Protein AF-A0A0D2MPL7-F1 (afdb_monomer)

Sequence (157 aa):
MLLTACRYDYPVFARNGGEPVVYAGQYHTDVVTSKAVAQIRSAKAAGKPFYIQVAPIGCHDACYVDEDFNGYVTPPVPAPRHAKLYAEVNLPHDPSFNEEDVSDKPAWVQALPRLDRANVTYLNEYHRDRLRSLRSVDELIDTLAYQTDLQVPFLIS

Solvent-accessible surface area (backbone atoms only — not comparable to full-atom values): 9452 Å² total; per-residue (Å²): 84,78,78,47,87,35,35,51,47,52,28,30,45,23,64,93,82,44,76,73,43,77,40,74,77,38,50,32,46,60,56,48,40,55,51,52,53,52,52,52,52,56,40,60,75,67,74,53,94,82,87,86,87,86,82,59,53,63,51,48,52,26,48,50,69,54,97,86,71,51,66,54,74,45,65,25,66,38,50,81,95,30,66,77,52,60,76,88,54,63,67,83,81,52,86,79,55,77,50,90,79,46,84,91,49,60,72,75,60,60,69,50,80,78,74,50,73,68,53,53,54,50,51,21,53,46,48,31,25,29,55,22,14,35,52,52,51,50,55,36,51,54,52,52,25,67,75,67,77,50,86,77,95,77,74,96,124

Structure (mmCIF, N/CA/C/O backbone):
data_AF-A0A0D2MPL7-F1
#
_entry.id   AF-A0A0D2MPL7-F1
#
loop_
_atom_site.group_PDB
_atom_site.id
_atom_site.type_symbol
_atom_site.label_atom_id
_atom_site.label_alt_id
_atom_site.label_comp_id
_atom_site.label_asym_id
_atom_site.label_entity_id
_atom_site.label_seq_id
_atom_site.pdbx_PDB_ins_code
_atom_site.Cartn_x
_atom_site.Cartn_y
_atom_site.Cartn_z
_atom_site.occupancy
_atom_site.B_iso_or_equiv
_atom_site.auth_seq_id
_atom_site.auth_comp_id
_atom_site.auth_asym_id
_atom_site.auth_atom_id
_atom_site.pdbx_PDB_model_num
ATOM 1 N N . MET A 1 1 ? -0.793 10.032 17.271 1.00 40.56 1 MET A N 1
ATOM 2 C CA . MET A 1 1 ? -0.189 10.612 16.053 1.00 40.56 1 MET A CA 1
ATOM 3 C C . MET A 1 1 ? 0.814 9.596 15.519 1.00 40.56 1 MET A C 1
ATOM 5 O O . MET A 1 1 ? 1.503 8.999 16.342 1.00 40.56 1 MET A O 1
ATOM 9 N N . LEU A 1 2 ? 0.800 9.296 14.214 1.00 45.09 2 LEU A N 1
ATOM 10 C CA . LEU A 1 2 ? 1.787 8.410 13.573 1.00 45.09 2 LEU A CA 1
ATOM 11 C C . LEU A 1 2 ? 3.149 9.112 13.551 1.00 45.09 2 LEU A C 1
ATOM 13 O O . LEU A 1 2 ? 3.193 10.307 13.270 1.00 45.09 2 LEU A O 1
ATOM 17 N N . LEU A 1 3 ? 4.228 8.389 13.855 1.00 52.50 3 LEU A N 1
ATOM 18 C CA . LEU A 1 3 ? 5.594 8.939 13.841 1.00 52.50 3 LEU A CA 1
ATOM 19 C C . LEU A 1 3 ? 6.508 8.276 12.800 1.00 52.50 3 LEU A C 1
ATOM 21 O O . LEU A 1 3 ? 7.633 8.718 12.609 1.00 52.50 3 LEU A O 1
ATOM 25 N N . THR A 1 4 ? 6.024 7.277 12.057 1.00 54.88 4 THR A N 1
ATOM 26 C CA . THR A 1 4 ? 6.746 6.722 10.900 1.00 54.88 4 THR A CA 1
ATOM 27 C C . THR A 1 4 ? 5.771 6.573 9.743 1.00 54.88 4 THR A C 1
ATOM 29 O O . THR A 1 4 ? 4.865 5.747 9.795 1.00 54.88 4 THR A O 1
ATOM 32 N N . ALA A 1 5 ? 5.908 7.440 8.738 1.00 61.47 5 ALA A N 1
ATOM 33 C CA . ALA A 1 5 ? 4.847 7.705 7.768 1.00 61.47 5 ALA A CA 1
ATOM 34 C C . ALA A 1 5 ? 4.824 6.767 6.545 1.00 61.47 5 ALA A C 1
ATOM 36 O O . ALA A 1 5 ? 3.838 6.782 5.819 1.00 61.47 5 ALA A O 1
ATOM 37 N N . CYS A 1 6 ? 5.852 5.945 6.299 1.00 77.69 6 CYS A N 1
ATOM 38 C CA . CYS A 1 6 ? 5.883 5.091 5.100 1.00 77.69 6 CYS A CA 1
ATOM 39 C C . CYS A 1 6 ? 6.783 3.843 5.204 1.00 77.69 6 CYS A C 1
ATOM 41 O O . CYS A 1 6 ? 7.323 3.396 4.200 1.00 77.69 6 CYS A O 1
ATOM 43 N N . ARG A 1 7 ? 6.941 3.231 6.390 1.00 89.19 7 ARG A N 1
ATOM 44 C CA . ARG A 1 7 ? 7.672 1.953 6.545 1.00 89.19 7 ARG A CA 1
ATOM 45 C C . ARG A 1 7 ? 6.725 0.803 6.909 1.00 89.19 7 ARG A C 1
ATOM 47 O O . ARG A 1 7 ? 6.004 0.887 7.902 1.00 89.19 7 ARG A O 1
ATOM 54 N N . TYR A 1 8 ? 6.733 -0.271 6.114 1.00 93.38 8 TYR A N 1
ATOM 55 C CA . TYR A 1 8 ? 5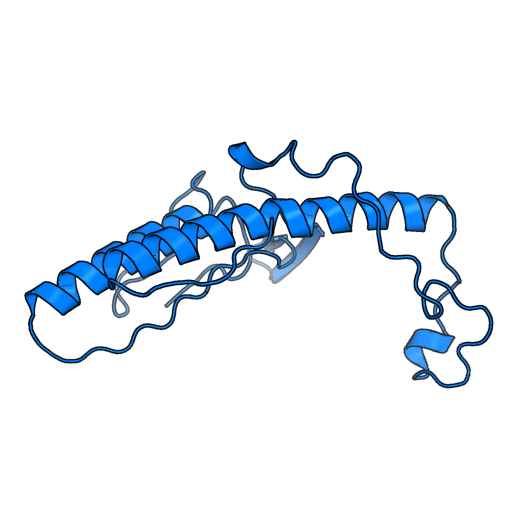.778 -1.387 6.230 1.00 93.38 8 TYR A CA 1
ATOM 56 C C . TYR A 1 8 ? 6.057 -2.349 7.391 1.00 93.38 8 TYR A C 1
ATOM 58 O O . TYR A 1 8 ? 5.113 -2.926 7.918 1.00 93.38 8 TYR A O 1
ATOM 66 N N . ASP A 1 9 ? 7.313 -2.516 7.800 1.00 92.75 9 ASP A N 1
ATOM 67 C CA . ASP A 1 9 ? 7.781 -3.486 8.807 1.00 92.75 9 ASP A CA 1
ATOM 68 C C . ASP A 1 9 ? 8.167 -2.844 10.152 1.00 92.75 9 ASP A C 1
ATOM 70 O O . ASP A 1 9 ? 8.564 -3.536 11.090 1.00 92.75 9 ASP A O 1
ATOM 74 N N . TYR A 1 10 ? 8.084 -1.517 10.252 1.00 92.00 10 TYR A N 1
ATOM 75 C CA . TYR A 1 10 ? 8.439 -0.768 11.459 1.00 92.00 10 TYR A CA 1
ATOM 76 C C . TYR A 1 10 ? 7.399 0.315 11.812 1.00 92.00 10 TYR A C 1
ATOM 78 O O . TYR A 1 10 ? 7.715 1.505 11.855 1.00 92.00 10 TYR A O 1
ATOM 86 N N . PRO A 1 11 ? 6.127 -0.063 12.035 1.00 91.88 11 PRO A N 1
ATOM 87 C CA . PRO A 1 11 ? 5.094 0.874 12.453 1.00 91.88 11 PRO A CA 1
ATOM 88 C C . PRO A 1 11 ? 5.397 1.512 13.818 1.00 91.88 11 PRO A C 1
ATOM 90 O O . PRO A 1 11 ? 5.704 0.813 14.787 1.00 91.88 11 PRO A O 1
ATOM 93 N N . VAL A 1 12 ? 5.212 2.833 13.923 1.00 91.44 12 VAL A N 1
ATOM 94 C CA . VAL A 1 12 ? 5.353 3.591 15.179 1.00 91.44 12 VAL A CA 1
ATOM 95 C C . VAL A 1 12 ? 4.098 4.416 15.450 1.00 91.44 12 VAL A C 1
ATOM 97 O O . VAL A 1 12 ? 3.689 5.252 14.639 1.00 91.44 12 VAL A O 1
ATOM 100 N N . PHE A 1 13 ? 3.488 4.201 16.618 1.00 91.62 13 PHE A N 1
ATOM 101 C CA . PHE A 1 13 ? 2.231 4.846 17.002 1.00 91.62 13 PHE A CA 1
ATOM 102 C C . PHE A 1 13 ? 2.267 5.385 18.426 1.00 91.62 13 PHE A C 1
ATOM 104 O O . PHE A 1 13 ? 2.640 4.676 19.354 1.00 91.62 13 PHE A O 1
ATOM 111 N N . ALA A 1 14 ? 1.727 6.589 18.606 1.00 92.19 14 ALA A N 1
ATOM 112 C CA . ALA A 1 14 ? 1.441 7.179 19.910 1.00 92.19 14 ALA A CA 1
ATOM 113 C C . ALA A 1 14 ? -0.073 7.340 20.130 1.00 92.19 14 ALA A C 1
ATOM 115 O O . ALA A 1 14 ? -0.806 7.750 19.216 1.00 92.19 14 ALA A O 1
ATOM 116 N N . ARG A 1 15 ? -0.541 7.079 21.357 1.00 90.06 15 ARG A N 1
ATOM 117 C CA . ARG A 1 15 ? -1.935 7.303 21.781 1.00 90.06 15 ARG A CA 1
ATOM 118 C C . ARG A 1 15 ? -2.032 8.612 22.561 1.00 90.06 15 ARG A C 1
ATOM 120 O O . ARG A 1 15 ? -1.378 8.745 23.583 1.00 90.06 15 ARG A O 1
ATOM 127 N N . ASN A 1 16 ? -2.867 9.548 22.101 1.00 88.94 16 ASN A N 1
ATOM 128 C CA . ASN A 1 16 ? -3.160 10.820 22.786 1.00 88.94 16 ASN A CA 1
ATOM 129 C C . ASN A 1 16 ? -1.913 11.596 23.261 1.00 88.94 16 ASN A C 1
ATOM 131 O O . ASN A 1 16 ? -1.896 12.111 24.372 1.00 88.94 16 ASN A O 1
ATOM 135 N N . GLY A 1 17 ? -0.863 11.645 22.436 1.00 88.12 17 GLY A N 1
ATOM 136 C CA . GLY A 1 17 ? 0.390 12.333 22.774 1.00 88.12 17 GLY A CA 1
ATOM 137 C C . GLY A 1 17 ? 1.286 11.603 23.782 1.00 88.12 17 GLY A C 1
ATOM 138 O O . GLY A 1 17 ? 2.305 12.156 24.167 1.00 88.12 17 GLY A O 1
ATOM 139 N N . GLY A 1 18 ? 0.929 10.386 24.205 1.00 92.50 18 GLY A N 1
ATOM 140 C CA . GLY A 1 18 ? 1.805 9.541 25.016 1.00 92.50 18 GLY A CA 1
ATOM 141 C C . GLY A 1 18 ? 3.002 8.999 24.233 1.00 92.50 18 GLY A C 1
ATOM 142 O O . GLY A 1 18 ? 3.102 9.193 23.020 1.00 92.50 18 GLY A O 1
ATOM 143 N N . GLU A 1 19 ? 3.871 8.275 24.938 1.00 93.31 19 GLU A N 1
ATOM 144 C CA . GLU A 1 19 ? 5.117 7.750 24.378 1.00 93.31 19 GLU A CA 1
ATOM 145 C C . GLU A 1 19 ? 4.898 6.931 23.091 1.00 93.31 19 GLU A C 1
ATOM 147 O O . GLU A 1 19 ? 3.958 6.120 23.017 1.00 93.31 19 GLU A O 1
ATOM 152 N N . PRO A 1 20 ? 5.746 7.121 22.064 1.00 92.25 20 PRO A N 1
ATOM 153 C CA . PRO A 1 20 ? 5.700 6.318 20.852 1.00 92.25 20 PRO A CA 1
ATOM 154 C C . PRO A 1 20 ? 5.977 4.846 21.156 1.00 92.25 20 PRO A C 1
ATOM 156 O O . PRO A 1 20 ? 6.957 4.500 21.808 1.00 92.25 20 PRO A O 1
ATOM 159 N N . VAL A 1 21 ? 5.134 3.960 20.628 1.00 93.38 21 VAL A N 1
ATOM 160 C CA . VAL A 1 21 ? 5.345 2.512 20.696 1.00 93.38 21 VAL A CA 1
ATOM 161 C C . VAL A 1 21 ? 5.756 2.004 19.324 1.00 93.38 21 VAL A C 1
ATOM 163 O O . VAL A 1 21 ? 5.064 2.250 18.330 1.00 93.38 21 VAL A O 1
ATOM 166 N N . VAL A 1 22 ? 6.870 1.278 19.297 1.00 92.94 22 VAL A N 1
ATOM 167 C CA . VAL A 1 22 ? 7.418 0.616 18.113 1.00 92.94 22 VAL A CA 1
ATOM 168 C C . VAL A 1 22 ? 6.848 -0.797 18.002 1.00 92.94 22 VAL A C 1
ATOM 170 O O . VAL A 1 22 ? 6.865 -1.563 18.963 1.00 92.94 22 VAL A O 1
ATOM 173 N N . TYR A 1 23 ? 6.383 -1.157 16.810 1.00 93.56 23 TYR A N 1
ATOM 174 C CA . TYR A 1 23 ? 5.824 -2.469 16.483 1.00 93.56 23 TYR A CA 1
ATOM 175 C C . TYR A 1 23 ? 6.713 -3.186 15.455 1.00 93.56 23 TYR A C 1
ATOM 177 O O . TYR A 1 23 ? 6.264 -3.551 14.372 1.00 93.56 23 TYR A O 1
ATOM 185 N N . ALA A 1 24 ? 7.998 -3.347 15.778 1.00 93.75 24 ALA A N 1
ATOM 186 C CA . ALA A 1 24 ? 8.995 -3.904 14.865 1.00 93.75 24 ALA A CA 1
ATOM 187 C C . ALA A 1 24 ? 8.608 -5.310 14.369 1.00 93.75 24 ALA A C 1
ATOM 189 O O . ALA A 1 24 ? 8.198 -6.169 15.152 1.00 93.75 24 ALA A O 1
ATOM 190 N N . GLY A 1 25 ? 8.734 -5.531 13.061 1.00 94.25 25 GLY A N 1
ATOM 191 C CA . GLY A 1 25 ? 8.391 -6.784 12.390 1.00 94.25 25 GLY A CA 1
ATOM 192 C C . GLY A 1 25 ? 6.891 -7.003 12.170 1.00 94.25 25 GLY A C 1
ATOM 193 O O . GLY A 1 25 ? 6.517 -7.960 11.496 1.00 94.25 25 GLY A O 1
ATOM 194 N N . GLN A 1 26 ? 6.021 -6.138 12.700 1.00 95.38 26 GLN A N 1
ATOM 195 C CA . GLN A 1 26 ? 4.589 -6.201 12.417 1.00 95.38 26 GLN A CA 1
ATOM 196 C C . GLN A 1 26 ? 4.268 -5.394 11.163 1.00 95.38 26 GLN A C 1
ATOM 198 O O . GLN A 1 26 ? 4.777 -4.292 10.970 1.00 95.38 26 GLN A O 1
ATOM 203 N N . TYR A 1 27 ? 3.386 -5.933 10.326 1.00 96.00 27 TYR A N 1
ATOM 204 C CA . TYR A 1 27 ? 2.995 -5.267 9.094 1.00 96.00 27 TYR A CA 1
ATOM 205 C C . TYR A 1 27 ? 2.109 -4.047 9.390 1.00 96.00 27 TYR A C 1
ATOM 207 O O . TYR A 1 27 ? 1.131 -4.136 10.135 1.00 96.00 27 TYR A O 1
ATOM 215 N N . HIS A 1 28 ? 2.442 -2.896 8.804 1.00 95.50 28 HIS A N 1
ATOM 216 C CA . HIS A 1 28 ? 1.836 -1.605 9.133 1.00 95.50 28 HIS A CA 1
ATOM 217 C C . HIS A 1 28 ? 0.305 -1.616 9.065 1.00 95.50 28 HIS A C 1
ATOM 219 O O . HIS A 1 28 ? -0.359 -1.186 10.011 1.00 95.50 28 HIS A O 1
ATOM 225 N N . THR A 1 29 ? -0.273 -2.120 7.971 1.00 95.94 29 THR A N 1
ATOM 226 C CA . THR A 1 29 ? -1.735 -2.163 7.803 1.00 95.94 29 THR A CA 1
ATOM 227 C C . THR A 1 29 ? -2.412 -3.028 8.872 1.00 95.94 29 THR A C 1
ATOM 229 O O . THR A 1 29 ? -3.499 -2.682 9.334 1.00 95.94 29 THR A O 1
ATOM 232 N N . ASP A 1 30 ? -1.755 -4.084 9.357 1.00 96.94 30 ASP A N 1
ATOM 233 C CA . ASP A 1 30 ? -2.299 -4.973 10.393 1.00 96.94 30 ASP A CA 1
ATOM 234 C C . ASP A 1 30 ? -2.322 -4.270 11.763 1.00 96.94 30 ASP A C 1
ATOM 236 O O . ASP A 1 30 ? -3.300 -4.362 12.517 1.00 96.94 30 ASP A O 1
ATOM 240 N N . VAL A 1 31 ? -1.279 -3.486 12.066 1.00 96.50 31 VAL A N 1
ATOM 241 C CA . VAL A 1 31 ? -1.215 -2.651 13.277 1.00 96.50 31 VAL A CA 1
ATOM 242 C C . VAL A 1 31 ? -2.263 -1.536 13.232 1.00 96.50 31 VAL A C 1
ATOM 244 O O . VAL A 1 31 ? -2.949 -1.300 14.232 1.00 96.50 31 VAL A O 1
ATOM 247 N N . VAL A 1 32 ? -2.435 -0.878 12.079 1.00 95.94 32 VAL A N 1
ATOM 248 C CA . VAL A 1 32 ? -3.498 0.121 11.866 1.00 95.94 32 VAL A CA 1
ATOM 249 C C . VAL A 1 32 ? 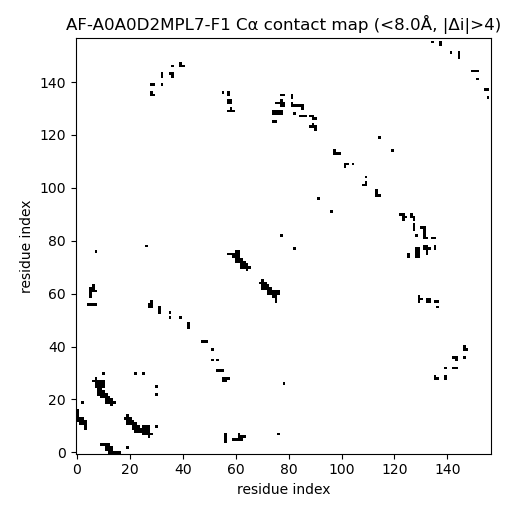-4.875 -0.502 12.079 1.00 95.94 32 VAL A C 1
ATOM 251 O O . VAL A 1 32 ? -5.670 0.046 12.843 1.00 95.94 32 VAL A O 1
ATOM 254 N N . THR A 1 33 ? -5.135 -1.661 11.469 1.00 96.69 33 THR A N 1
ATOM 255 C CA . THR A 1 33 ? -6.408 -2.387 11.597 1.00 96.69 33 THR A CA 1
ATOM 256 C C . THR A 1 33 ? -6.704 -2.703 13.059 1.00 96.69 33 THR A C 1
ATOM 258 O O . THR A 1 33 ? -7.762 -2.343 13.576 1.00 96.69 33 THR A O 1
ATOM 261 N N . SER A 1 34 ? -5.736 -3.284 13.770 1.00 96.75 34 SER A N 1
ATOM 262 C CA . SER A 1 34 ? -5.876 -3.639 15.188 1.00 96.75 34 SER A CA 1
ATOM 263 C C . SER A 1 34 ? -6.200 -2.422 16.063 1.00 96.75 34 SER A C 1
ATOM 265 O O . SER A 1 34 ? -7.074 -2.481 16.932 1.00 96.75 34 SER A O 1
ATOM 267 N N . LYS A 1 35 ? -5.535 -1.286 15.815 1.00 95.75 35 LYS A N 1
ATOM 268 C CA . LYS A 1 35 ? -5.783 -0.030 16.539 1.00 95.75 35 LYS A CA 1
ATOM 269 C C . LYS A 1 35 ? -7.154 0.562 16.218 1.00 95.75 35 LYS A C 1
ATOM 271 O O . LYS A 1 35 ? -7.847 0.995 17.138 1.00 95.75 35 LYS A O 1
ATOM 276 N N . ALA A 1 36 ? -7.558 0.559 14.950 1.00 95.88 36 ALA A N 1
ATOM 277 C CA . ALA A 1 36 ? -8.863 1.055 14.524 1.00 95.88 36 ALA A CA 1
ATOM 278 C C . ALA A 1 36 ? -10.005 0.237 15.145 1.00 95.88 36 ALA A C 1
ATOM 280 O O . ALA A 1 36 ? -10.923 0.811 15.730 1.00 95.88 36 ALA A O 1
ATOM 281 N N . VAL A 1 37 ? -9.902 -1.097 15.130 1.00 96.19 37 VAL A N 1
ATOM 282 C CA . VAL A 1 37 ? -10.867 -1.995 15.786 1.00 96.19 37 VAL A CA 1
ATOM 283 C C . VAL A 1 37 ? -10.962 -1.708 17.285 1.00 96.19 37 VAL A C 1
ATOM 285 O O . VAL A 1 37 ? -12.065 -1.582 17.819 1.00 96.19 37 VAL A O 1
ATOM 288 N N . ALA A 1 38 ? -9.827 -1.562 17.975 1.00 94.50 38 ALA A N 1
ATOM 289 C CA . ALA A 1 38 ? -9.818 -1.239 19.401 1.00 94.50 38 ALA A CA 1
ATOM 290 C C . ALA A 1 38 ? -10.507 0.107 19.693 1.00 94.50 38 ALA A C 1
ATOM 292 O O . ALA A 1 38 ? -11.288 0.209 20.642 1.00 94.50 38 ALA A O 1
ATOM 293 N N . GLN A 1 39 ? -10.271 1.121 18.854 1.00 93.00 39 GLN A N 1
ATOM 294 C CA . GLN A 1 39 ? -10.897 2.434 18.992 1.00 93.00 39 GLN A CA 1
ATOM 295 C C . GLN A 1 39 ? -12.413 2.372 18.753 1.00 93.00 39 GLN A C 1
ATOM 297 O O . GLN A 1 39 ? -13.169 2.931 19.546 1.00 93.00 39 GLN A O 1
ATOM 302 N N . ILE A 1 40 ? -12.867 1.650 17.723 1.00 93.56 40 ILE A N 1
ATOM 303 C CA . ILE A 1 40 ? -14.297 1.452 17.433 1.00 93.56 40 ILE A CA 1
ATOM 304 C C . ILE A 1 40 ? -14.988 0.735 18.592 1.00 93.56 40 ILE A C 1
ATOM 306 O O . ILE A 1 40 ? -16.032 1.189 19.054 1.00 93.56 40 ILE A O 1
ATOM 310 N N . ARG A 1 41 ? -14.402 -0.350 19.114 1.00 94.06 41 ARG A N 1
ATOM 311 C CA . ARG A 1 41 ? -14.966 -1.083 20.261 1.00 94.06 41 ARG A CA 1
ATOM 312 C C . ARG A 1 41 ? -15.065 -0.201 21.502 1.00 94.06 41 ARG A C 1
ATOM 314 O O . ARG A 1 41 ? -16.105 -0.186 22.156 1.00 94.06 41 ARG A O 1
ATOM 321 N N . SER A 1 42 ? -14.017 0.572 21.791 1.00 92.88 42 SER A N 1
ATOM 322 C CA . SER A 1 42 ? -14.022 1.531 22.899 1.00 92.88 42 SER A CA 1
ATOM 323 C C . SER A 1 42 ? -15.093 2.610 22.721 1.00 92.88 42 SER A C 1
ATOM 325 O O . SER A 1 42 ? -15.732 2.991 23.698 1.00 92.88 42 SER A O 1
ATOM 327 N N . ALA A 1 43 ? -15.294 3.107 21.498 1.00 92.56 43 ALA A N 1
ATOM 328 C CA . ALA A 1 43 ? -16.295 4.128 21.206 1.00 92.56 43 ALA A CA 1
ATOM 329 C C . ALA A 1 43 ? -17.727 3.577 21.297 1.00 92.56 43 ALA A C 1
ATOM 331 O O . ALA A 1 43 ? -18.575 4.197 21.939 1.00 92.56 43 ALA A O 1
ATOM 332 N N . LYS A 1 44 ? -17.978 2.376 20.749 1.00 92.06 44 LYS A N 1
ATOM 333 C CA . LYS A 1 44 ? -19.255 1.656 20.887 1.00 92.06 44 LYS A CA 1
ATOM 334 C C . LYS A 1 44 ? -19.618 1.452 22.361 1.00 92.06 44 LYS A C 1
ATOM 336 O O . LYS A 1 44 ? -20.734 1.771 22.758 1.00 92.06 44 LYS A O 1
ATOM 341 N N . ALA A 1 45 ? -18.668 0.998 23.183 1.00 94.44 45 ALA A N 1
ATOM 342 C CA . ALA A 1 45 ? -18.881 0.803 24.619 1.00 94.44 45 ALA A CA 1
ATOM 343 C C . ALA A 1 45 ? -19.202 2.109 25.371 1.00 94.44 45 ALA A C 1
ATOM 345 O O . ALA A 1 45 ? -19.938 2.085 26.353 1.00 94.44 45 ALA A O 1
ATOM 346 N N . ALA A 1 46 ? -18.682 3.250 24.909 1.00 95.25 46 ALA A N 1
ATOM 347 C CA . ALA A 1 46 ? -18.972 4.557 25.499 1.00 95.25 46 ALA A CA 1
ATOM 348 C C . ALA A 1 46 ? -20.363 5.112 25.127 1.00 95.25 46 ALA A C 1
ATOM 350 O O . ALA A 1 46 ? -20.804 6.084 25.741 1.00 95.25 46 ALA A O 1
ATOM 351 N N . GLY A 1 47 ? -21.041 4.538 24.124 1.00 93.06 47 GLY A N 1
ATOM 352 C CA . GLY A 1 47 ? -22.416 4.890 23.751 1.00 93.06 47 GLY A CA 1
ATOM 353 C C . GLY A 1 47 ? -22.605 6.300 23.177 1.00 93.06 47 GLY A C 1
ATOM 354 O O . GLY A 1 47 ? -23.722 6.810 23.177 1.00 93.06 47 GLY A O 1
ATOM 355 N N . LYS A 1 48 ? -21.535 6.955 22.707 1.00 88.31 48 LYS A N 1
ATOM 356 C CA . LYS A 1 48 ? -21.583 8.301 22.107 1.00 88.31 48 LYS A CA 1
ATOM 357 C C . LYS A 1 48 ? -21.253 8.241 20.613 1.00 88.31 48 LYS A C 1
ATOM 359 O O . LYS A 1 48 ? -20.446 7.397 20.220 1.00 88.31 48 LYS A O 1
ATOM 364 N N . PRO A 1 49 ? -21.809 9.149 19.787 1.00 92.12 49 PRO A N 1
ATOM 365 C CA . PRO A 1 49 ? -21.348 9.321 18.416 1.00 92.12 49 PRO A CA 1
ATOM 366 C C . PRO A 1 49 ? -19.836 9.548 18.379 1.00 92.12 49 PRO A C 1
ATOM 368 O O . PRO A 1 49 ? -19.280 10.231 19.242 1.00 92.12 49 PRO A O 1
ATOM 371 N N . PHE A 1 50 ? -19.175 8.978 17.378 1.00 91.19 50 PHE A N 1
ATOM 372 C CA . PHE A 1 50 ? -17.736 9.101 17.203 1.00 91.19 50 PHE A CA 1
ATOM 373 C C . PHE A 1 50 ? -17.388 9.302 15.730 1.00 91.19 50 PHE A C 1
ATOM 375 O O . PHE A 1 50 ? -18.129 8.901 14.837 1.00 91.19 50 PHE A O 1
ATOM 382 N N . TYR A 1 51 ? -16.228 9.908 15.501 1.00 91.81 51 TYR A N 1
ATOM 383 C CA . TYR A 1 51 ? -15.576 9.991 14.202 1.00 91.81 51 TYR A CA 1
ATOM 384 C C . TYR A 1 51 ? -14.252 9.234 14.284 1.00 91.81 51 TYR A C 1
ATOM 386 O O . TYR A 1 51 ? -13.549 9.314 15.296 1.00 91.81 51 TYR A O 1
ATOM 394 N N . ILE A 1 52 ? -13.909 8.500 13.229 1.00 91.25 52 ILE A N 1
ATOM 395 C CA . ILE A 1 52 ? -12.616 7.834 13.102 1.00 91.25 52 ILE A CA 1
ATOM 396 C C . ILE A 1 52 ? -12.078 8.036 11.689 1.00 91.25 52 ILE A C 1
ATOM 398 O O . ILE A 1 52 ? -12.790 7.838 10.710 1.00 91.25 52 ILE A O 1
ATOM 402 N N . GLN A 1 53 ? -10.804 8.407 11.599 1.00 93.75 53 GLN A N 1
ATOM 403 C CA . GLN A 1 53 ? -10.040 8.407 10.360 1.00 93.75 53 GLN A CA 1
ATOM 404 C C . GLN A 1 53 ? -8.976 7.320 10.462 1.00 93.75 53 GLN A C 1
ATOM 406 O O . GLN A 1 53 ? -8.199 7.291 11.419 1.00 93.75 53 GLN A O 1
ATOM 411 N N . VAL A 1 54 ? -8.955 6.422 9.482 1.00 94.25 54 VAL A N 1
ATOM 412 C CA . VAL A 1 54 ? -8.009 5.307 9.414 1.00 94.25 54 VAL A CA 1
ATOM 413 C C . VAL A 1 54 ? -7.149 5.501 8.173 1.00 94.25 54 VAL A C 1
ATOM 415 O O . VAL A 1 54 ? -7.680 5.632 7.077 1.00 94.25 54 VAL A O 1
ATOM 418 N N . ALA A 1 55 ? -5.830 5.559 8.355 1.00 92.81 55 ALA A N 1
ATOM 419 C CA . ALA A 1 55 ? -4.870 5.862 7.296 1.00 92.81 55 ALA A CA 1
ATOM 420 C C . ALA A 1 55 ? -3.778 4.775 7.245 1.00 92.81 55 ALA A C 1
ATOM 422 O O . ALA A 1 55 ? -2.744 4.912 7.905 1.00 92.81 55 ALA A O 1
ATOM 423 N N . PRO A 1 56 ? -4.015 3.648 6.547 1.00 93.31 56 PRO A N 1
ATOM 424 C CA . PRO A 1 56 ? -2.950 2.702 6.232 1.00 93.31 56 PRO A CA 1
ATOM 425 C C . PRO A 1 56 ? -1.992 3.307 5.192 1.00 93.31 56 PRO A C 1
ATOM 427 O O . PRO A 1 56 ? -2.398 4.143 4.392 1.00 93.31 56 PRO A O 1
ATOM 430 N N . ILE A 1 57 ? -0.728 2.872 5.181 1.00 92.31 57 ILE A N 1
ATOM 431 C CA . ILE A 1 57 ? 0.256 3.341 4.186 1.00 92.31 57 ILE A CA 1
ATOM 432 C C . ILE A 1 57 ? 0.099 2.657 2.825 1.00 92.31 57 ILE A C 1
ATOM 434 O O . ILE A 1 57 ? 0.605 3.175 1.840 1.00 92.31 57 ILE A O 1
ATOM 438 N N . GLY A 1 58 ? -0.564 1.495 2.757 1.00 90.75 58 GLY A N 1
ATOM 439 C CA . GLY A 1 58 ? -0.764 0.773 1.499 1.00 90.75 58 GLY A CA 1
ATOM 440 C C . GLY A 1 58 ? -1.540 1.634 0.492 1.00 90.75 58 GLY A C 1
ATOM 441 O O . GLY A 1 58 ? -2.605 2.129 0.842 1.00 90.75 58 GLY A O 1
ATOM 442 N N . CYS A 1 59 ? -1.090 1.856 -0.747 1.00 93.56 59 CYS A N 1
ATOM 443 C CA . CYS A 1 59 ? 0.081 1.305 -1.449 1.00 93.56 59 CYS A CA 1
ATOM 444 C C . CYS A 1 59 ? 1.178 2.344 -1.752 1.00 93.56 59 CYS A C 1
ATOM 446 O O . CYS A 1 59 ? 1.721 2.359 -2.856 1.00 93.56 59 CYS A O 1
ATOM 448 N N . HIS A 1 60 ? 1.488 3.236 -0.812 1.00 92.75 60 HIS A N 1
ATOM 449 C CA . HIS A 1 60 ? 2.639 4.126 -0.946 1.00 92.75 60 HIS A CA 1
ATOM 450 C C . HIS A 1 60 ? 3.947 3.341 -1.039 1.00 92.75 60 HIS A C 1
ATOM 452 O O . HIS A 1 60 ? 4.061 2.216 -0.536 1.00 92.75 60 HIS A O 1
ATOM 458 N N . ASP A 1 61 ? 4.937 3.976 -1.655 1.00 94.25 61 ASP A N 1
ATOM 459 C CA . ASP A 1 61 ? 6.319 3.514 -1.656 1.00 94.25 61 ASP A CA 1
ATOM 460 C C . ASP A 1 61 ? 6.821 3.353 -0.224 1.00 94.25 61 ASP A C 1
ATOM 462 O O . ASP A 1 61 ? 6.440 4.108 0.678 1.00 94.25 61 ASP A O 1
ATOM 466 N N . ALA A 1 62 ? 7.672 2.354 -0.007 1.00 93.12 62 ALA A N 1
ATOM 467 C CA . ALA A 1 62 ? 8.300 2.181 1.289 1.00 93.12 62 ALA A CA 1
ATOM 468 C C . ALA A 1 62 ? 9.471 3.156 1.409 1.00 93.12 62 ALA A C 1
ATOM 470 O O . ALA A 1 62 ? 10.354 3.155 0.556 1.00 93.12 62 ALA A O 1
ATOM 471 N N . CYS A 1 63 ? 9.496 3.968 2.462 1.00 89.25 63 CYS A N 1
ATOM 472 C CA . CYS A 1 63 ? 10.599 4.881 2.727 1.00 89.25 63 CYS A CA 1
ATOM 473 C C . CYS A 1 63 ? 11.511 4.343 3.826 1.00 89.25 63 CYS A C 1
ATOM 475 O O . CYS A 1 63 ? 11.053 3.888 4.881 1.00 89.25 63 CYS A O 1
ATOM 477 N N . TYR A 1 64 ? 12.808 4.516 3.612 1.00 88.44 64 TYR A N 1
ATOM 478 C CA . TYR A 1 64 ? 13.858 4.232 4.576 1.00 88.44 64 TYR A CA 1
ATOM 479 C C . TYR A 1 64 ? 14.655 5.513 4.767 1.00 88.44 64 TYR A C 1
ATOM 481 O O . TYR A 1 64 ? 15.254 5.997 3.812 1.00 88.44 64 TYR A O 1
ATOM 489 N N . VAL A 1 65 ? 14.602 6.078 5.972 1.00 86.12 65 VAL A N 1
ATOM 490 C CA . VAL A 1 65 ? 15.238 7.353 6.323 1.00 86.12 65 VAL A CA 1
ATOM 491 C C . VAL A 1 65 ? 16.083 7.137 7.574 1.00 86.12 65 VAL A C 1
ATOM 493 O O . VAL A 1 65 ? 15.617 6.481 8.510 1.00 86.12 65 VAL A O 1
ATOM 496 N N . ASP A 1 66 ? 17.316 7.632 7.566 1.00 84.69 66 ASP A N 1
ATOM 497 C CA . ASP A 1 66 ? 18.222 7.607 8.713 1.00 84.69 66 ASP A CA 1
ATOM 498 C C . ASP A 1 66 ? 18.048 8.837 9.624 1.00 84.69 66 ASP A C 1
ATOM 500 O O . ASP A 1 66 ? 17.159 9.669 9.432 1.00 84.69 66 ASP A O 1
ATOM 504 N N . GLU A 1 67 ? 18.864 8.919 10.674 1.00 83.38 67 GLU A N 1
ATOM 505 C CA . GLU A 1 67 ? 18.819 10.011 11.656 1.00 83.38 67 GLU A CA 1
ATOM 506 C C . GLU A 1 67 ? 19.233 11.377 11.086 1.00 83.38 67 GLU A C 1
ATOM 508 O O . GLU A 1 67 ? 18.813 12.409 11.609 1.00 83.38 67 GLU A O 1
ATOM 513 N N . ASP A 1 68 ? 19.969 11.382 9.974 1.00 88.00 68 ASP A N 1
ATOM 514 C CA . ASP A 1 68 ? 20.434 12.575 9.268 1.00 88.00 68 ASP A CA 1
ATOM 515 C C . ASP A 1 68 ? 19.473 13.001 8.140 1.00 88.00 68 ASP A C 1
ATOM 517 O O . ASP A 1 68 ? 19.794 13.875 7.332 1.00 88.00 68 ASP A O 1
ATOM 521 N N . PHE A 1 69 ? 18.276 12.405 8.082 1.00 80.31 69 PHE A N 1
ATOM 522 C CA . PHE A 1 69 ? 17.267 12.605 7.035 1.00 80.31 69 PHE A CA 1
ATOM 523 C C . PHE A 1 69 ? 17.716 12.198 5.623 1.00 80.31 69 PHE A C 1
ATOM 525 O O . PHE A 1 69 ? 17.063 12.567 4.641 1.00 80.31 69 PHE A O 1
ATOM 532 N N . ASN A 1 70 ? 18.773 11.394 5.490 1.00 87.38 70 ASN A N 1
ATOM 533 C CA . ASN A 1 70 ? 19.068 10.744 4.220 1.00 87.38 70 ASN A CA 1
ATOM 534 C C . ASN A 1 70 ? 18.156 9.535 4.066 1.00 87.38 70 ASN A C 1
ATOM 536 O O . ASN A 1 70 ? 17.853 8.827 5.026 1.00 87.38 70 ASN A O 1
ATOM 540 N N . GLY A 1 71 ? 17.712 9.269 2.843 1.00 88.44 71 GLY A N 1
ATOM 541 C CA . GLY A 1 71 ? 16.825 8.147 2.627 1.00 88.44 71 GLY A CA 1
ATOM 542 C C . GLY A 1 71 ? 16.644 7.755 1.181 1.00 88.44 71 GLY A C 1
ATOM 543 O O . GLY A 1 71 ? 17.107 8.418 0.255 1.00 88.44 71 GLY A O 1
ATOM 544 N N . TYR A 1 72 ? 15.947 6.644 1.010 1.00 91.56 72 TYR A N 1
ATOM 545 C CA . TYR A 1 72 ? 15.532 6.132 -0.282 1.00 91.56 72 TYR A CA 1
ATOM 546 C C . TYR A 1 72 ? 14.116 5.575 -0.187 1.00 91.56 72 TYR A C 1
ATOM 548 O O . TYR A 1 72 ? 13.618 5.249 0.896 1.00 91.56 72 TYR A O 1
ATOM 556 N N . VAL A 1 73 ? 13.475 5.472 -1.346 1.00 92.31 73 VAL A N 1
ATOM 557 C CA . VAL A 1 73 ? 12.179 4.821 -1.495 1.00 92.31 73 VAL A CA 1
ATOM 558 C C . VAL A 1 73 ? 12.327 3.541 -2.302 1.00 92.31 73 VAL A C 1
ATOM 560 O O . VAL A 1 73 ? 13.177 3.445 -3.189 1.00 92.31 73 VAL A O 1
ATOM 563 N N . THR A 1 74 ? 11.501 2.552 -1.996 1.00 94.19 74 THR A N 1
ATOM 564 C CA . THR A 1 74 ? 11.371 1.319 -2.776 1.00 94.19 74 THR A CA 1
ATOM 565 C C . THR A 1 74 ? 9.914 1.123 -3.179 1.00 94.19 74 THR A C 1
ATOM 567 O O . THR A 1 74 ? 9.033 1.756 -2.586 1.00 94.19 74 THR A O 1
ATOM 570 N N . PRO A 1 75 ? 9.624 0.219 -4.133 1.00 95.69 75 PRO A N 1
ATOM 571 C CA . PRO A 1 75 ? 8.250 -0.180 -4.403 1.00 95.69 75 PRO A CA 1
ATOM 572 C C . PRO A 1 75 ? 7.499 -0.582 -3.119 1.00 95.69 75 PRO A C 1
ATOM 574 O O . PRO A 1 75 ? 8.138 -0.946 -2.118 1.00 95.69 75 PRO A O 1
ATOM 577 N N . PRO A 1 76 ? 6.156 -0.514 -3.128 1.00 95.38 76 PRO A N 1
ATOM 578 C CA . PRO A 1 76 ? 5.333 -0.944 -2.004 1.00 95.38 76 PRO A CA 1
ATOM 579 C C . PRO A 1 76 ? 5.695 -2.357 -1.553 1.00 95.38 76 PRO A C 1
ATOM 581 O O . PRO A 1 76 ? 5.908 -3.247 -2.370 1.00 95.38 76 PRO A O 1
ATOM 584 N N . VAL A 1 77 ? 5.762 -2.577 -0.242 1.00 96.38 77 VAL A N 1
ATOM 585 C CA . VAL A 1 77 ? 6.088 -3.900 0.295 1.00 96.38 77 VAL A CA 1
ATOM 586 C C . VAL A 1 77 ? 4.779 -4.629 0.584 1.00 96.38 77 VAL A C 1
ATOM 588 O O . VAL A 1 77 ? 3.985 -4.139 1.392 1.00 96.38 77 VAL A O 1
ATOM 591 N N . PRO A 1 78 ? 4.501 -5.775 -0.056 1.00 96.94 78 PRO A N 1
ATOM 592 C CA . PRO A 1 78 ? 3.280 -6.516 0.208 1.00 96.94 78 PRO A CA 1
ATOM 593 C C . PRO A 1 78 ? 3.321 -7.173 1.586 1.00 96.94 78 PRO A C 1
ATOM 595 O O . PRO A 1 78 ? 4.388 -7.516 2.103 1.00 96.94 78 PRO A O 1
ATOM 598 N N . ALA A 1 79 ? 2.148 -7.428 2.170 1.00 96.94 79 ALA A N 1
ATOM 599 C CA . ALA A 1 79 ? 2.089 -8.290 3.343 1.00 96.94 79 ALA A CA 1
ATOM 600 C C . ALA A 1 79 ? 2.624 -9.681 2.954 1.00 96.94 79 ALA A C 1
ATOM 602 O O . ALA A 1 79 ? 2.305 -10.162 1.862 1.00 96.94 79 ALA A O 1
ATOM 603 N N . PRO A 1 80 ? 3.376 -10.385 3.823 1.00 96.88 80 PRO A N 1
ATOM 604 C CA . PRO A 1 80 ? 3.970 -11.679 3.468 1.00 96.88 80 PRO A CA 1
ATOM 605 C C . PRO A 1 80 ? 2.959 -12.702 2.921 1.00 96.88 80 PRO A C 1
ATOM 607 O O . PRO A 1 80 ? 3.265 -13.461 2.003 1.00 96.88 80 PRO A O 1
ATOM 610 N N . ARG A 1 81 ? 1.721 -12.670 3.431 1.00 97.88 81 ARG A N 1
ATOM 611 C CA . ARG A 1 81 ? 0.593 -13.507 2.981 1.00 97.88 81 ARG A CA 1
ATOM 612 C C . ARG A 1 81 ? 0.099 -13.201 1.557 1.00 97.88 81 ARG A C 1
ATOM 614 O O . ARG A 1 81 ? -0.541 -14.050 0.948 1.00 97.88 81 ARG A O 1
ATOM 621 N N . HIS A 1 82 ? 0.399 -12.021 1.018 1.00 98.06 82 HIS A N 1
ATOM 622 C CA . HIS A 1 82 ? -0.049 -11.542 -0.297 1.00 98.06 82 HIS A CA 1
ATOM 623 C C . HIS A 1 82 ? 1.068 -11.516 -1.346 1.00 98.06 82 HIS A C 1
ATOM 625 O O . HIS A 1 82 ? 0.797 -11.237 -2.510 1.00 98.06 82 HIS A O 1
ATOM 631 N N . ALA A 1 83 ? 2.308 -11.850 -0.972 1.00 96.56 83 ALA A N 1
ATOM 632 C CA . ALA A 1 83 ? 3.500 -11.705 -1.816 1.00 96.56 83 ALA A CA 1
ATOM 633 C C . ALA A 1 83 ? 3.436 -12.439 -3.172 1.00 96.56 83 ALA A C 1
ATOM 635 O O . ALA A 1 83 ? 4.175 -12.104 -4.089 1.00 96.56 83 ALA A O 1
ATOM 636 N N . LYS A 1 84 ? 2.564 -13.446 -3.307 1.00 96.69 84 LYS A N 1
ATOM 637 C CA . LYS A 1 84 ? 2.414 -14.256 -4.528 1.00 96.69 84 LYS A CA 1
ATOM 638 C C . LYS A 1 84 ? 1.129 -13.979 -5.314 1.00 96.69 84 LYS A C 1
ATOM 640 O O . LYS A 1 84 ? 0.867 -14.673 -6.293 1.00 96.69 84 LYS A O 1
ATOM 645 N N . LEU A 1 85 ? 0.311 -13.011 -4.899 1.00 97.25 85 LEU A N 1
ATOM 646 C CA . LEU A 1 85 ? -0.909 -12.664 -5.632 1.00 97.25 85 LEU A CA 1
ATOM 647 C C . LEU A 1 85 ? -0.577 -11.931 -6.939 1.00 97.25 85 LEU A C 1
ATOM 649 O O . LEU A 1 85 ? 0.496 -11.338 -7.080 1.00 97.25 85 LEU A O 1
ATOM 653 N N . TYR A 1 86 ? -1.514 -11.975 -7.888 1.00 96.56 86 TYR A N 1
ATOM 654 C CA . TYR A 1 86 ? -1.484 -11.182 -9.124 1.00 96.56 86 TYR A CA 1
ATOM 655 C C . TYR A 1 86 ? -0.249 -11.409 -10.014 1.00 96.56 86 TYR A C 1
ATOM 657 O O . TYR A 1 86 ? 0.163 -10.502 -10.730 1.00 96.56 86 TYR A O 1
ATOM 665 N N . ALA A 1 87 ? 0.354 -12.604 -9.982 1.00 95.25 87 ALA A N 1
ATOM 666 C CA . ALA A 1 87 ? 1.594 -12.910 -10.710 1.00 95.25 87 ALA A CA 1
ATOM 667 C C . ALA A 1 87 ? 1.518 -12.611 -12.221 1.00 95.25 87 ALA A C 1
ATOM 669 O O . ALA A 1 87 ? 2.491 -12.134 -12.797 1.00 95.25 87 ALA A O 1
ATOM 670 N N . GLU A 1 88 ? 0.347 -12.815 -12.827 1.00 95.88 88 GLU A N 1
ATOM 671 C CA . GLU A 1 88 ? 0.117 -12.633 -14.267 1.00 95.88 88 GLU A CA 1
ATOM 672 C C . GLU A 1 88 ? -0.386 -11.228 -14.642 1.00 95.88 88 GLU A C 1
ATOM 674 O O . GLU A 1 88 ? -0.623 -10.944 -15.816 1.00 95.88 88 GLU A O 1
ATOM 679 N N . VAL A 1 89 ? -0.580 -10.334 -13.663 1.00 96.50 89 VAL A N 1
ATOM 680 C CA . VAL A 1 89 ? -1.049 -8.971 -13.936 1.00 96.50 89 VAL A CA 1
ATOM 681 C C . VAL A 1 89 ? 0.108 -8.125 -14.458 1.00 96.50 89 VAL A C 1
ATOM 683 O O . VAL A 1 89 ? 1.201 -8.103 -13.884 1.00 96.50 89 VAL A O 1
ATOM 686 N N . ASN A 1 90 ? -0.159 -7.405 -15.543 1.00 94.75 90 ASN A N 1
ATOM 687 C CA . ASN A 1 90 ? 0.724 -6.401 -16.120 1.00 94.75 90 ASN A CA 1
ATOM 688 C C . ASN A 1 90 ? 0.044 -5.033 -16.074 1.00 94.75 90 ASN A C 1
ATOM 690 O O . ASN A 1 90 ? -1.166 -4.931 -15.871 1.00 94.75 90 ASN A O 1
ATOM 694 N N . LEU A 1 91 ? 0.833 -3.986 -16.282 1.00 93.06 91 LEU A N 1
ATOM 695 C CA . LEU A 1 91 ? 0.328 -2.637 -16.457 1.00 93.06 91 LEU A CA 1
ATOM 696 C C . LEU A 1 91 ? -0.689 -2.578 -17.599 1.00 93.06 91 LEU A C 1
ATOM 698 O O . LEU A 1 91 ? -0.468 -3.185 -18.652 1.00 93.06 91 LEU A O 1
ATOM 702 N N . PRO A 1 92 ? -1.767 -1.799 -17.438 1.00 92.62 92 PRO A N 1
ATOM 703 C CA . PRO A 1 92 ? -2.604 -1.419 -18.560 1.00 92.62 92 PRO A CA 1
ATOM 704 C C . PRO A 1 92 ? -1.768 -0.669 -19.603 1.00 92.62 92 PRO A C 1
ATOM 706 O O . PRO A 1 92 ? -1.085 0.301 -19.282 1.00 92.62 92 PRO A O 1
ATOM 709 N N . HIS A 1 93 ? -1.815 -1.126 -20.852 1.00 92.88 93 HIS A N 1
ATOM 710 C CA . HIS A 1 93 ? -1.218 -0.431 -21.993 1.00 92.88 93 HIS A CA 1
ATOM 711 C C . HIS A 1 93 ? -2.319 0.340 -22.729 1.00 92.88 93 HIS A C 1
ATOM 713 O O . HIS A 1 93 ? -2.745 -0.043 -23.820 1.00 92.88 93 HIS A O 1
ATOM 719 N N . ASP A 1 94 ? -2.852 1.376 -22.083 1.00 93.25 94 ASP A N 1
ATOM 720 C CA . ASP A 1 94 ? -3.798 2.295 -22.720 1.00 93.25 94 ASP A CA 1
ATOM 721 C C . ASP A 1 94 ? -3.086 3.202 -23.755 1.00 93.25 94 ASP A C 1
ATOM 723 O O . ASP A 1 94 ? -1.855 3.202 -23.817 1.00 93.25 94 ASP A O 1
ATOM 727 N N . PRO A 1 95 ? -3.812 3.970 -24.593 1.00 94.00 95 PRO A N 1
ATOM 728 C CA . PRO A 1 95 ? -3.191 4.804 -25.625 1.00 94.00 95 PRO A CA 1
ATOM 729 C C . PRO A 1 95 ? -2.165 5.826 -25.118 1.00 94.00 95 PRO A C 1
ATOM 731 O O . PRO A 1 95 ? -1.292 6.209 -25.888 1.00 94.00 95 PRO A O 1
ATOM 734 N N . SER A 1 96 ? -2.246 6.248 -23.851 1.00 92.69 96 SER A N 1
ATOM 735 C CA . SER A 1 96 ? -1.281 7.177 -23.249 1.00 92.69 96 SER A CA 1
ATOM 736 C C . SER A 1 96 ? -0.004 6.485 -22.754 1.00 92.69 96 SER A C 1
ATOM 738 O O . SER A 1 96 ? 0.976 7.143 -22.396 1.00 92.69 96 SER A O 1
ATOM 740 N N . PHE A 1 97 ? 0.027 5.148 -22.738 1.00 94.44 97 PHE A N 1
ATOM 741 C CA . PHE A 1 97 ? 1.188 4.387 -22.301 1.00 94.44 97 PHE A CA 1
ATOM 742 C C . PHE A 1 97 ? 2.339 4.481 -23.310 1.00 94.44 97 PHE A C 1
ATOM 744 O O . PHE A 1 97 ? 2.278 3.921 -24.406 1.00 94.44 97 PHE A O 1
ATOM 751 N N . ASN A 1 98 ? 3.439 5.117 -22.894 1.00 95.06 98 ASN A N 1
ATOM 752 C CA . ASN A 1 98 ? 4.678 5.237 -23.674 1.00 95.06 98 ASN A CA 1
ATOM 753 C C . ASN A 1 98 ? 4.453 5.793 -25.098 1.00 95.06 98 ASN A C 1
ATOM 755 O O . ASN A 1 98 ? 5.090 5.340 -26.064 1.00 95.06 98 ASN A O 1
ATOM 759 N N . GLU A 1 99 ? 3.520 6.741 -25.221 1.00 94.62 99 GLU A N 1
ATOM 760 C CA . GLU A 1 99 ? 3.159 7.379 -26.486 1.00 94.62 99 GLU A CA 1
ATOM 761 C C . GLU A 1 99 ? 4.353 8.113 -27.119 1.00 94.62 99 GLU A C 1
ATOM 763 O O . GLU A 1 99 ? 5.321 8.482 -26.452 1.00 94.62 99 GLU A O 1
ATOM 768 N N . GLU A 1 100 ? 4.333 8.240 -28.444 1.00 95.12 100 GLU A N 1
ATOM 769 C CA . GLU A 1 100 ? 5.442 8.837 -29.197 1.00 95.12 100 GLU A CA 1
ATOM 770 C C . GLU A 1 100 ? 5.406 10.367 -29.178 1.00 95.12 100 GLU A C 1
ATOM 772 O O . GLU A 1 100 ? 6.455 10.999 -29.062 1.00 95.12 100 GLU A O 1
ATOM 777 N N . ASP A 1 101 ? 4.209 10.946 -29.262 1.00 95.94 101 ASP A N 1
ATOM 778 C CA . ASP A 1 101 ? 3.993 12.385 -29.183 1.00 95.94 101 ASP A CA 1
ATOM 779 C C . ASP A 1 101 ? 3.432 12.748 -27.808 1.00 95.94 101 ASP A C 1
ATOM 781 O O . ASP A 1 101 ? 2.302 12.402 -27.481 1.00 95.94 101 ASP A O 1
ATOM 785 N N . VAL A 1 102 ? 4.247 13.445 -27.018 1.00 97.19 102 VAL A N 1
ATOM 786 C CA . VAL A 1 102 ? 3.902 13.959 -25.683 1.00 97.19 102 VAL A CA 1
ATOM 787 C C . VAL A 1 102 ? 3.861 15.491 -25.659 1.00 97.19 102 VAL A C 1
ATOM 789 O O . VAL A 1 102 ? 3.977 16.105 -24.596 1.00 97.19 102 VAL A O 1
ATOM 792 N N . SER A 1 103 ? 3.748 16.144 -26.821 1.00 96.88 103 SER A N 1
ATOM 793 C CA . SER A 1 103 ? 3.757 17.612 -26.923 1.00 96.88 103 SER A CA 1
ATOM 794 C C . SER A 1 103 ? 2.581 18.286 -26.202 1.00 96.88 103 SER A C 1
ATOM 796 O O . SER A 1 103 ? 2.685 19.454 -25.822 1.00 96.88 103 SER A O 1
ATOM 798 N N . ASP A 1 104 ? 1.499 17.546 -25.943 1.00 97.06 104 ASP A N 1
ATOM 799 C CA . ASP A 1 104 ? 0.350 17.963 -25.133 1.00 97.06 104 ASP A CA 1
ATOM 800 C C . ASP A 1 104 ? 0.622 17.936 -23.613 1.00 97.06 104 ASP A C 1
ATOM 802 O O . ASP A 1 104 ? -0.147 18.507 -22.835 1.00 97.06 104 ASP A O 1
ATOM 806 N N . LYS A 1 105 ? 1.704 17.286 -23.161 1.00 95.81 105 LYS A N 1
ATOM 807 C CA . LYS A 1 105 ? 2.032 17.103 -21.735 1.00 95.81 105 LYS A CA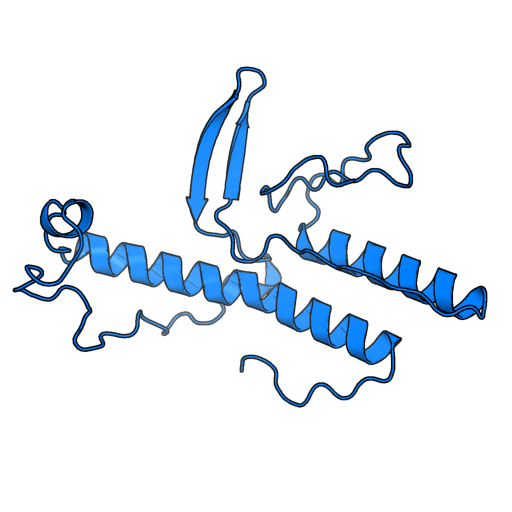 1
ATOM 808 C C . LYS A 1 105 ? 2.864 18.254 -21.162 1.00 95.81 105 LYS A C 1
ATOM 810 O O . LYS A 1 105 ? 3.503 18.992 -21.907 1.00 95.81 105 LYS A O 1
ATOM 815 N N . PRO A 1 106 ? 2.953 18.398 -19.825 1.00 97.56 106 PRO A N 1
ATOM 816 C CA . PRO A 1 106 ? 3.884 19.333 -19.197 1.00 97.56 106 PRO A CA 1
ATOM 817 C C . PRO A 1 106 ? 5.349 19.085 -19.589 1.00 97.56 106 PRO A C 1
ATOM 819 O O . PRO A 1 106 ? 5.760 17.945 -19.801 1.00 97.56 106 PRO A O 1
ATOM 822 N N . ALA A 1 107 ? 6.167 20.143 -19.576 1.00 97.56 107 ALA A N 1
ATOM 823 C CA . ALA A 1 107 ? 7.569 20.103 -20.015 1.00 97.56 107 ALA A CA 1
ATOM 824 C C . ALA A 1 107 ? 8.424 19.021 -19.327 1.00 97.56 107 ALA A C 1
ATOM 826 O O . ALA A 1 107 ? 9.332 18.467 -19.939 1.00 97.56 107 ALA A O 1
ATOM 827 N N . TRP A 1 108 ? 8.131 18.690 -18.067 1.00 96.75 108 TRP A N 1
ATOM 828 C CA . TRP A 1 108 ? 8.864 17.642 -17.355 1.00 96.75 108 TRP A CA 1
ATOM 829 C C . TRP A 1 108 ? 8.584 16.238 -17.909 1.00 96.75 108 TRP A C 1
ATOM 831 O O . TRP A 1 108 ? 9.479 15.406 -17.852 1.00 96.75 108 TRP A O 1
ATOM 841 N N . VAL A 1 109 ? 7.396 15.979 -18.474 1.00 95.94 109 VAL A N 1
ATOM 842 C CA . VAL A 1 109 ? 7.073 14.712 -19.160 1.00 95.94 109 VAL A CA 1
ATOM 843 C C . VAL A 1 109 ? 7.761 14.666 -20.517 1.00 95.94 109 VAL A C 1
ATOM 845 O O . VAL A 1 109 ? 8.355 13.653 -20.863 1.00 95.94 109 VAL A O 1
ATOM 848 N N . GLN A 1 110 ? 7.739 15.782 -21.252 1.00 96.19 110 GLN A N 1
ATOM 849 C CA . GLN A 1 110 ? 8.405 15.906 -22.555 1.00 96.19 110 GLN A CA 1
ATOM 850 C C . GLN A 1 110 ? 9.920 15.661 -22.475 1.00 96.19 110 GLN A C 1
ATOM 852 O O . GLN A 1 110 ? 10.535 15.247 -23.453 1.00 96.19 110 GLN A O 1
ATOM 857 N N . ALA A 1 111 ? 10.523 15.916 -21.311 1.00 97.00 111 ALA A N 1
ATOM 858 C CA . ALA A 1 111 ? 11.939 15.681 -21.053 1.00 97.00 111 ALA A CA 1
ATOM 859 C C . ALA A 1 111 ? 12.278 14.224 -20.676 1.00 97.00 111 ALA A C 1
ATOM 861 O O . ALA A 1 111 ? 13.461 13.894 -20.560 1.00 97.00 111 ALA A O 1
ATOM 862 N N . LEU A 1 112 ? 11.283 13.355 -20.452 1.00 95.5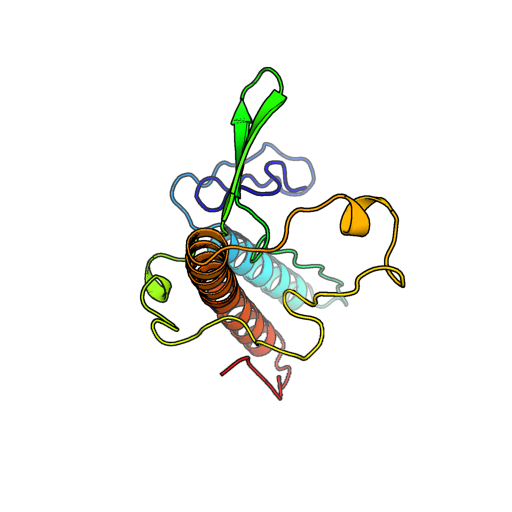0 112 LEU A N 1
ATOM 863 C CA . LEU A 1 112 ? 11.520 11.955 -20.102 1.00 95.50 112 LEU A CA 1
ATOM 864 C C . LEU A 1 112 ? 11.853 11.127 -21.351 1.00 95.50 112 LEU A C 1
ATOM 866 O O . LEU A 1 112 ? 11.202 11.275 -22.386 1.00 95.50 112 LEU A O 1
ATOM 870 N N . PRO A 1 113 ? 12.828 10.206 -21.272 1.00 95.69 113 PRO A N 1
ATOM 871 C CA . PRO A 1 113 ? 13.025 9.225 -22.327 1.00 95.69 113 PRO A CA 1
ATOM 872 C C . PRO A 1 113 ? 11.829 8.267 -22.392 1.00 95.69 113 PRO A C 1
ATOM 874 O O . PRO A 1 113 ? 11.215 7.941 -21.372 1.00 95.69 113 PRO A O 1
ATOM 877 N N . ARG A 1 114 ? 11.536 7.762 -23.595 1.00 95.12 114 ARG A N 1
ATOM 878 C CA . ARG A 1 114 ? 10.567 6.675 -23.771 1.00 95.12 114 ARG A CA 1
ATOM 879 C C . ARG A 1 114 ? 11.025 5.434 -23.011 1.00 95.12 114 ARG A C 1
ATOM 881 O O . ARG A 1 114 ? 12.217 5.136 -22.946 1.00 95.12 114 ARG A O 1
ATOM 888 N N . LEU A 1 115 ? 10.059 4.702 -22.472 1.00 96.00 115 LEU A N 1
ATOM 889 C CA . LEU A 1 115 ? 10.307 3.486 -21.711 1.00 96.00 115 LEU A CA 1
ATOM 890 C C . LEU A 1 115 ? 10.854 2.396 -22.633 1.00 96.00 115 LEU A C 1
ATOM 892 O O . LEU A 1 115 ? 10.253 2.087 -23.668 1.00 96.00 115 LEU A O 1
ATOM 896 N N . ASP A 1 116 ? 11.959 1.778 -22.227 1.00 96.50 116 ASP A N 1
ATOM 897 C CA . ASP A 1 116 ? 12.464 0.565 -22.856 1.00 96.50 116 ASP A CA 1
ATOM 898 C C . ASP A 1 116 ? 11.830 -0.700 -22.245 1.00 96.50 116 ASP A C 1
ATOM 900 O O . ASP A 1 116 ? 11.035 -0.662 -21.299 1.00 96.50 116 ASP A O 1
ATOM 904 N N . ARG A 1 117 ? 12.192 -1.872 -22.779 1.00 96.31 117 ARG A N 1
ATOM 905 C CA . ARG A 1 117 ? 11.670 -3.158 -22.295 1.00 96.31 117 ARG A CA 1
ATOM 906 C C . ARG A 1 117 ? 11.999 -3.419 -20.819 1.00 96.31 117 ARG A C 1
ATOM 908 O O . ARG A 1 117 ? 11.197 -4.055 -20.128 1.00 96.31 117 ARG A O 1
ATOM 915 N N . ALA A 1 118 ? 13.161 -2.977 -20.342 1.00 97.56 118 ALA A N 1
ATOM 916 C CA . ALA A 1 118 ? 13.567 -3.163 -18.954 1.00 97.56 118 ALA A CA 1
ATOM 917 C C . ALA A 1 118 ? 12.726 -2.274 -18.029 1.00 97.56 118 ALA A C 1
ATOM 919 O O . ALA A 1 118 ? 12.233 -2.762 -17.011 1.00 97.56 118 ALA A O 1
ATOM 920 N N . ASN A 1 119 ? 12.464 -1.022 -18.423 1.00 96.81 119 ASN A N 1
ATOM 921 C CA . ASN A 1 119 ? 11.570 -0.126 -17.696 1.00 96.81 119 ASN A CA 1
ATOM 922 C C . ASN A 1 119 ? 10.158 -0.708 -17.599 1.00 96.81 119 ASN A C 1
ATOM 924 O O . ASN A 1 119 ? 9.606 -0.780 -16.506 1.00 96.81 119 ASN A O 1
ATOM 928 N N . VAL A 1 120 ? 9.591 -1.190 -18.709 1.00 97.12 120 VAL A N 1
ATOM 929 C CA . VAL A 1 120 ? 8.249 -1.800 -18.706 1.00 97.12 120 VAL A CA 1
ATOM 930 C C . VAL A 1 120 ? 8.202 -3.034 -17.800 1.00 97.12 120 VAL A C 1
ATOM 932 O O . VAL A 1 120 ? 7.267 -3.199 -17.020 1.00 97.12 120 VAL A O 1
ATOM 935 N N . THR A 1 121 ? 9.233 -3.881 -17.844 1.00 96.62 121 THR A N 1
ATOM 936 C CA . THR A 1 121 ? 9.320 -5.073 -16.983 1.00 96.62 121 THR A CA 1
ATOM 937 C C . THR A 1 121 ? 9.365 -4.697 -15.502 1.00 96.62 121 THR A C 1
ATOM 939 O O . THR A 1 121 ? 8.650 -5.292 -14.696 1.00 96.62 121 THR A O 1
ATOM 942 N N . TYR A 1 122 ? 10.162 -3.688 -15.147 1.00 96.75 122 TYR A N 1
ATOM 943 C CA . TYR A 1 122 ? 10.233 -3.163 -13.786 1.00 96.75 122 TYR A CA 1
ATOM 944 C C . TYR A 1 122 ? 8.888 -2.590 -13.326 1.00 96.75 122 TYR A C 1
ATOM 946 O O . TYR A 1 122 ? 8.403 -2.934 -12.250 1.00 96.75 122 TYR A O 1
ATOM 954 N N . LEU A 1 123 ? 8.253 -1.758 -14.156 1.00 96.81 123 LEU A N 1
ATOM 955 C CA . LEU A 1 123 ? 6.984 -1.129 -13.808 1.00 96.81 123 LEU A CA 1
ATOM 956 C C . LEU A 1 123 ? 5.848 -2.165 -13.681 1.00 96.81 123 LEU A C 1
ATOM 958 O O . LEU A 1 123 ? 4.944 -1.963 -12.873 1.00 96.81 123 LEU A O 1
ATOM 962 N N . ASN A 1 124 ? 5.898 -3.287 -14.410 1.00 97.25 124 ASN A N 1
ATOM 963 C CA . ASN A 1 124 ? 4.967 -4.404 -14.219 1.00 97.25 124 ASN A CA 1
ATOM 964 C C . ASN A 1 124 ? 5.086 -5.022 -12.818 1.00 97.25 124 ASN A C 1
ATOM 966 O O . ASN A 1 124 ? 4.066 -5.253 -12.171 1.00 97.25 124 ASN A O 1
ATOM 970 N N . GLU A 1 125 ? 6.304 -5.261 -12.321 1.00 97.31 125 GLU A N 1
ATOM 971 C CA . GLU A 1 125 ? 6.485 -5.763 -10.949 1.00 97.31 125 GLU A CA 1
ATOM 972 C C . GLU A 1 125 ? 6.052 -4.722 -9.918 1.00 97.31 125 GLU A C 1
ATOM 974 O O . GLU A 1 125 ? 5.295 -5.045 -9.008 1.00 97.31 125 GLU A O 1
ATOM 979 N N . TYR A 1 126 ? 6.415 -3.455 -10.128 1.00 97.06 126 TYR A N 1
ATOM 980 C CA . TYR A 1 126 ? 5.956 -2.348 -9.288 1.00 97.06 126 TYR A CA 1
ATOM 981 C C . TYR A 1 126 ? 4.425 -2.311 -9.195 1.00 97.06 126 TYR A C 1
ATOM 983 O O . TYR A 1 126 ? 3.849 -2.141 -8.119 1.00 97.06 126 TYR A O 1
ATOM 991 N N . HIS A 1 127 ? 3.740 -2.470 -10.328 1.00 96.75 127 HIS A N 1
ATOM 992 C CA . HIS A 1 127 ? 2.286 -2.506 -10.373 1.00 96.75 127 HIS A CA 1
ATOM 993 C C . HIS A 1 127 ? 1.720 -3.683 -9.576 1.00 96.75 127 HIS A C 1
ATOM 995 O O . HIS A 1 127 ? 0.799 -3.489 -8.780 1.00 96.75 127 HIS A O 1
ATOM 1001 N N . ARG A 1 128 ? 2.301 -4.880 -9.718 1.00 97.81 128 ARG A N 1
ATOM 1002 C CA . ARG A 1 128 ? 1.919 -6.043 -8.909 1.00 97.81 128 ARG A CA 1
ATOM 1003 C C . ARG A 1 128 ? 2.128 -5.789 -7.421 1.00 97.81 128 ARG A C 1
ATOM 1005 O O . ARG A 1 128 ? 1.239 -6.103 -6.637 1.00 97.81 128 ARG A O 1
ATOM 1012 N N . ASP A 1 129 ? 3.233 -5.170 -7.030 1.00 97.56 129 ASP A N 1
ATOM 1013 C CA . ASP A 1 129 ? 3.502 -4.827 -5.634 1.00 97.56 129 ASP A CA 1
ATOM 1014 C C . ASP A 1 129 ? 2.479 -3.837 -5.067 1.00 97.56 129 ASP A C 1
ATOM 1016 O O . ASP A 1 129 ? 1.966 -4.058 -3.969 1.00 97.56 129 ASP A O 1
ATOM 1020 N N . ARG A 1 130 ? 2.055 -2.827 -5.845 1.00 96.69 130 ARG A N 1
ATOM 1021 C CA . ARG A 1 130 ? 0.931 -1.952 -5.456 1.00 96.69 130 ARG A CA 1
ATOM 1022 C C . ARG A 1 130 ? -0.337 -2.759 -5.178 1.00 96.69 130 ARG A C 1
ATOM 1024 O O . ARG A 1 130 ? -0.939 -2.587 -4.120 1.00 96.69 130 ARG A O 1
ATOM 1031 N N . LEU A 1 131 ? -0.723 -3.652 -6.093 1.00 97.69 131 LEU A N 1
ATOM 1032 C CA . LEU A 1 131 ? -1.921 -4.490 -5.943 1.00 97.69 131 LEU A CA 1
ATOM 1033 C C . LEU A 1 131 ? -1.823 -5.423 -4.728 1.00 97.69 131 LEU A C 1
ATOM 1035 O O . LEU A 1 131 ? -2.755 -5.528 -3.933 1.00 97.69 131 LEU A O 1
ATOM 1039 N N . ARG A 1 132 ? -0.672 -6.071 -4.534 1.00 97.88 132 ARG A N 1
ATOM 1040 C CA . ARG A 1 132 ? -0.433 -6.967 -3.397 1.00 97.88 132 ARG A CA 1
ATOM 1041 C C . ARG A 1 132 ? -0.451 -6.213 -2.064 1.00 97.88 132 ARG A C 1
ATOM 1043 O O . ARG A 1 132 ? -1.005 -6.727 -1.097 1.00 97.88 132 ARG A O 1
ATOM 1050 N N . SER A 1 133 ? 0.101 -5.000 -1.991 1.00 97.06 133 SER A N 1
ATOM 1051 C CA . SER A 1 133 ? 0.004 -4.156 -0.791 1.00 97.06 133 SER A CA 1
ATOM 1052 C C . SER A 1 133 ? -1.432 -3.689 -0.531 1.00 97.06 133 SER A C 1
ATOM 1054 O O . SER A 1 133 ? -1.855 -3.682 0.630 1.00 97.06 133 SER A O 1
ATOM 1056 N N . LEU A 1 134 ? -2.205 -3.362 -1.578 1.00 97.38 134 LEU A N 1
ATOM 1057 C CA . LEU A 1 134 ? -3.629 -3.012 -1.460 1.00 97.38 134 LEU A CA 1
ATOM 1058 C C . LEU A 1 134 ? -4.476 -4.157 -0.900 1.00 97.38 134 LEU A C 1
ATOM 1060 O O . LEU A 1 134 ? -5.437 -3.888 -0.187 1.00 97.38 134 LEU A O 1
ATOM 1064 N N . ARG A 1 135 ? -4.088 -5.421 -1.100 1.00 97.81 135 ARG A N 1
ATOM 1065 C CA . ARG A 1 135 ? -4.845 -6.554 -0.547 1.00 97.81 135 ARG A CA 1
ATOM 1066 C C . ARG A 1 135 ? -4.992 -6.503 0.979 1.00 97.81 135 ARG A C 1
ATOM 1068 O O . ARG A 1 135 ? -6.019 -6.894 1.523 1.00 97.81 135 ARG A O 1
ATOM 1075 N N . SER A 1 136 ? -3.991 -5.979 1.684 1.00 97.44 136 SER A N 1
ATOM 1076 C CA . SER A 1 136 ? -4.086 -5.745 3.133 1.00 97.44 136 SER A CA 1
ATOM 1077 C C . SER A 1 136 ? -5.064 -4.624 3.508 1.00 97.44 136 SER A C 1
ATOM 1079 O O . SER A 1 136 ? -5.617 -4.626 4.605 1.00 97.44 136 SER A O 1
ATOM 1081 N N . VAL A 1 137 ? -5.276 -3.660 2.607 1.00 97.19 137 VAL A N 1
ATOM 1082 C CA . VAL A 1 137 ? -6.235 -2.563 2.781 1.00 97.19 137 VAL A CA 1
ATOM 1083 C C . VAL A 1 137 ? -7.660 -3.075 2.580 1.00 97.19 137 VAL A C 1
ATOM 1085 O O . VAL A 1 137 ? -8.530 -2.706 3.363 1.00 97.19 137 VAL A O 1
ATOM 1088 N N . ASP A 1 138 ? -7.885 -3.980 1.625 1.00 97.06 138 ASP A N 1
ATOM 1089 C CA . ASP A 1 138 ? -9.174 -4.672 1.476 1.00 97.06 138 ASP A CA 1
ATOM 1090 C C . ASP A 1 138 ? -9.557 -5.417 2.766 1.00 97.06 138 ASP A C 1
ATOM 1092 O O . ASP A 1 138 ? -10.648 -5.227 3.299 1.00 97.06 138 ASP A O 1
ATOM 1096 N N . GLU A 1 139 ? -8.626 -6.190 3.336 1.00 97.44 139 GLU A N 1
ATOM 1097 C CA . GLU A 1 139 ? -8.847 -6.904 4.604 1.00 97.44 139 GLU A CA 1
ATOM 1098 C C . GLU A 1 139 ? -9.139 -5.949 5.778 1.00 97.44 139 GLU A C 1
ATOM 1100 O O . GLU A 1 139 ? -9.957 -6.254 6.654 1.00 97.44 139 GLU A O 1
ATOM 1105 N N . LEU A 1 140 ? -8.489 -4.778 5.804 1.00 96.75 140 LEU A N 1
ATOM 1106 C CA . LEU A 1 140 ? -8.782 -3.718 6.769 1.00 96.75 140 LEU A CA 1
ATOM 1107 C C . LEU A 1 140 ? -10.221 -3.224 6.595 1.00 96.75 140 LEU A C 1
ATOM 1109 O O . LEU A 1 140 ? -10.950 -3.157 7.586 1.00 96.75 140 LEU A O 1
ATOM 1113 N N . ILE A 1 141 ? -10.635 -2.886 5.370 1.00 95.62 141 ILE A N 1
ATOM 1114 C CA . ILE A 1 141 ? -11.983 -2.380 5.069 1.00 95.62 141 ILE A CA 1
ATOM 1115 C C . ILE A 1 141 ? -13.039 -3.397 5.506 1.00 95.62 141 ILE A C 1
ATOM 1117 O O . ILE A 1 141 ? -13.950 -3.030 6.252 1.00 95.62 141 ILE A O 1
ATOM 1121 N N . ASP A 1 142 ? -12.866 -4.667 5.139 1.00 95.00 142 ASP A N 1
ATOM 1122 C CA . ASP A 1 142 ? -13.751 -5.763 5.550 1.00 95.00 142 ASP A CA 1
ATOM 1123 C C . ASP A 1 142 ? -13.872 -5.862 7.066 1.00 95.00 142 ASP A C 1
ATOM 1125 O O . ASP A 1 142 ? -14.969 -5.945 7.628 1.00 95.00 142 ASP A O 1
ATOM 1129 N N . THR A 1 143 ? -12.733 -5.795 7.755 1.00 96.25 143 THR A N 1
ATOM 1130 C CA . THR A 1 143 ? -12.695 -5.863 9.214 1.00 96.25 143 THR A CA 1
ATOM 1131 C C . THR A 1 143 ? -13.461 -4.698 9.844 1.00 96.25 143 THR A C 1
ATOM 1133 O O . THR A 1 143 ? -14.229 -4.903 10.788 1.00 96.25 143 THR A O 1
ATOM 1136 N N . LEU A 1 144 ? -13.275 -3.468 9.351 1.00 94.06 144 LEU A N 1
ATOM 1137 C CA . LEU A 1 144 ? -13.954 -2.288 9.894 1.00 94.06 144 LEU A CA 1
ATOM 1138 C C . LEU A 1 144 ? -15.453 -2.291 9.593 1.00 94.06 144 LEU A C 1
ATOM 1140 O O . LEU A 1 144 ? -16.248 -1.940 10.471 1.00 94.06 144 LEU A O 1
ATOM 1144 N N . ALA A 1 145 ? -15.844 -2.715 8.395 1.00 92.38 145 ALA A N 1
ATOM 1145 C CA . ALA A 1 145 ? -17.240 -2.844 8.014 1.00 92.38 145 ALA A CA 1
ATOM 1146 C C . ALA A 1 145 ? -17.967 -3.863 8.893 1.00 92.38 145 ALA A C 1
ATOM 11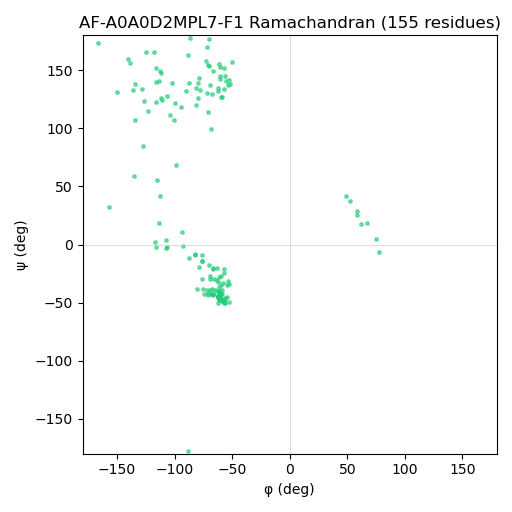48 O O . ALA A 1 145 ? -19.008 -3.545 9.466 1.00 92.38 145 ALA A O 1
ATOM 1149 N N . TYR A 1 146 ? -17.349 -5.024 9.131 1.00 91.94 146 TYR A N 1
ATOM 1150 C CA . TYR A 1 146 ? -17.858 -6.011 10.079 1.00 91.94 146 TYR A CA 1
ATOM 1151 C C . TYR A 1 146 ? -17.985 -5.442 11.502 1.00 91.94 146 TYR A C 1
ATOM 1153 O O . TYR A 1 146 ? -18.958 -5.710 12.198 1.00 91.94 146 TYR A O 1
ATOM 1161 N N . GLN A 1 147 ? -17.038 -4.611 11.959 1.00 88.62 147 GLN A N 1
ATOM 1162 C CA . GLN A 1 147 ? -17.153 -3.967 13.276 1.00 88.62 147 GLN A CA 1
ATOM 1163 C C . GLN A 1 147 ? -18.248 -2.896 13.349 1.00 88.62 147 GLN A C 1
ATOM 1165 O O . GLN A 1 147 ? -18.603 -2.507 14.461 1.00 88.62 147 GLN A O 1
ATOM 1170 N N . THR A 1 148 ? -18.748 -2.375 12.229 1.00 84.06 148 THR A N 1
ATOM 1171 C CA . THR A 1 148 ? -19.690 -1.241 12.177 1.00 84.06 148 THR A CA 1
ATOM 1172 C C . THR A 1 148 ? -21.049 -1.599 11.581 1.00 84.06 148 THR A C 1
ATOM 1174 O O . THR A 1 148 ? -21.908 -0.725 11.513 1.00 84.06 148 THR A O 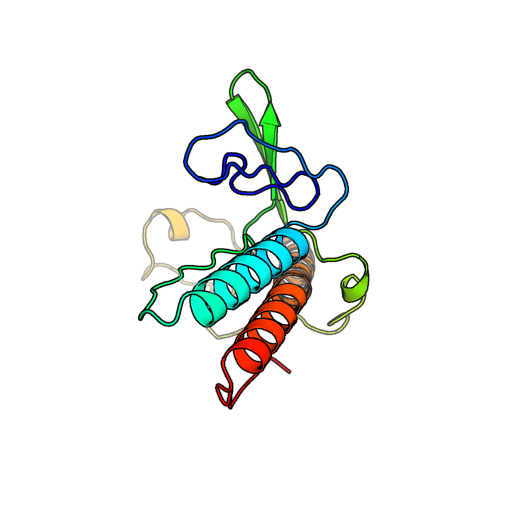1
ATOM 1177 N N . ASP A 1 149 ? -21.256 -2.869 11.219 1.00 80.69 149 ASP A N 1
ATOM 1178 C CA . ASP A 1 149 ? -22.458 -3.379 10.548 1.00 80.69 149 ASP A CA 1
ATOM 1179 C C . ASP A 1 149 ? -22.736 -2.672 9.201 1.00 80.69 149 ASP A C 1
ATOM 1181 O O . ASP A 1 149 ? -23.872 -2.602 8.732 1.00 80.69 149 ASP A O 1
ATOM 1185 N N . LEU A 1 150 ? -21.685 -2.137 8.565 1.00 74.69 150 LEU A N 1
ATOM 1186 C CA . LEU A 1 150 ? -21.762 -1.510 7.247 1.00 74.69 150 LEU A CA 1
ATOM 1187 C C . LEU A 1 150 ? -21.722 -2.581 6.151 1.00 74.69 150 LEU A C 1
ATOM 1189 O O . LEU A 1 150 ? -20.878 -3.475 6.170 1.00 74.69 150 LEU A O 1
ATOM 1193 N N . GLN A 1 151 ? -22.599 -2.463 5.153 1.00 64.12 151 GLN A N 1
ATOM 1194 C CA . GLN A 1 151 ? -22.497 -3.251 3.924 1.00 64.12 151 GLN A CA 1
ATOM 1195 C C . GLN A 1 151 ? -21.478 -2.591 2.987 1.00 64.12 151 GLN A C 1
ATOM 1197 O O . GLN A 1 151 ? -21.677 -1.445 2.586 1.00 64.12 151 GLN A O 1
ATOM 1202 N N . VAL A 1 152 ? -20.403 -3.301 2.627 1.00 62.59 152 VAL A N 1
ATOM 12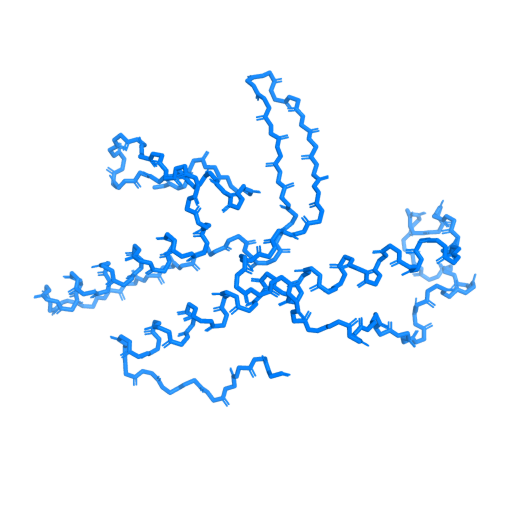03 C CA . VAL A 1 152 ? -19.428 -2.847 1.616 1.00 62.59 152 VAL A CA 1
ATOM 1204 C C . VAL A 1 152 ? -19.737 -3.558 0.299 1.00 62.59 152 VAL A C 1
ATOM 1206 O O . VAL A 1 152 ? -19.510 -4.761 0.199 1.00 62.59 152 VAL A O 1
ATOM 1209 N N . PRO A 1 153 ? -20.301 -2.872 -0.710 1.00 52.34 153 PRO A N 1
ATOM 1210 C CA . PRO A 1 153 ? -20.754 -3.545 -1.924 1.00 52.34 153 PRO A CA 1
ATOM 1211 C C . PRO A 1 153 ? -19.630 -3.955 -2.893 1.00 52.34 153 PRO A C 1
ATOM 1213 O O . PRO A 1 153 ? -19.925 -4.675 -3.839 1.00 52.34 153 PRO A O 1
ATOM 1216 N N . PHE A 1 154 ? -18.370 -3.546 -2.693 1.00 50.19 154 PHE A N 1
ATOM 1217 C CA . PHE A 1 154 ? -17.264 -3.888 -3.597 1.00 50.19 154 PHE A CA 1
ATOM 1218 C C . PHE A 1 154 ? -15.918 -3.981 -2.867 1.00 50.19 154 PHE A C 1
ATOM 1220 O O . PHE A 1 154 ? -15.533 -3.055 -2.156 1.00 50.19 154 PHE A O 1
ATOM 1227 N N . LEU A 1 155 ? -15.194 -5.075 -3.114 1.00 49.69 155 LEU A N 1
ATOM 1228 C CA . LEU A 1 155 ? -13.759 -5.222 -2.862 1.00 49.69 155 LEU A CA 1
ATOM 1229 C C . LEU A 1 155 ? -13.061 -5.428 -4.201 1.00 49.69 155 LEU A C 1
ATOM 1231 O O . LEU A 1 155 ? -13.662 -5.962 -5.136 1.00 49.69 155 LEU A O 1
ATOM 1235 N N . ILE A 1 156 ? -11.800 -5.017 -4.286 1.00 46.00 156 ILE A N 1
ATOM 1236 C CA . ILE A 1 156 ? -10.970 -5.225 -5.469 1.00 46.00 156 ILE A CA 1
ATOM 1237 C C . ILE A 1 156 ? -10.696 -6.738 -5.574 1.00 46.00 156 ILE A C 1
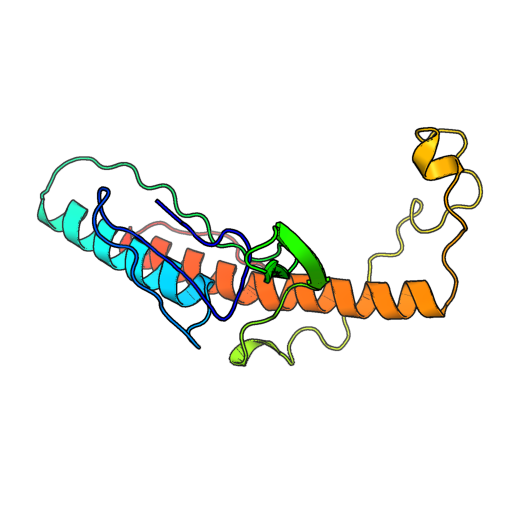ATOM 1239 O O . ILE A 1 156 ? -9.887 -7.296 -4.831 1.00 46.00 156 ILE A O 1
ATOM 1243 N N . SER A 1 157 ? -11.452 -7.427 -6.435 1.00 39.97 157 SER A N 1
ATOM 1244 C CA . SER A 1 157 ? -11.261 -8.848 -6.765 1.00 39.97 157 SER A CA 1
ATOM 1245 C C . SER A 1 157 ? -10.161 -9.026 -7.800 1.00 39.97 157 SER A C 1
ATOM 1247 O O . SER A 1 157 ? -10.294 -8.372 -8.860 1.00 39.97 157 SER A O 1
#

Foldseek 3Di:
DWDAQAAQQWTWDDDPPDDIDTPHRHGQLVVLLVVLLVVLVVVVVVVDDDDDDGDGNAFDWHWDADPVRDIDTHQGAADPVLLPPPVVDFDDPDCVQQHPDPVVPPPVVVPDDGDDPVNRVVVRVSVSNSVRNCVSVLVSVVSVCVSVVHDDPDDDD

Organism: NCBI:txid145388

InterPro domains:
  IPR000917 Sulfatase, N-terminal [PF00884] (15-144)
  IPR017850 Alkaline-phosphatase-like, core domain superfamily [G3DSA:3.40.720.10] (4-151)
  IPR017850 Alkaline-phosphatase-like, core domain superfamily [SSF53649] (6-144)

Mean predicted aligned error: 5.63 Å

Radius of gyration: 19.39 Å; Cα contacts (8 Å, |Δi|>4): 192; chains: 1; bounding box: 43×34×55 Å

Secondary structure (DSSP, 8-state):
-BS-SS-SS--EE-STT---EE-TTS-HHHHHHHHHHHHHHHHHHHTS---------TTSPEEEE-TTS-EEEESPPPPGGGTTTTTT------TTTT-S--T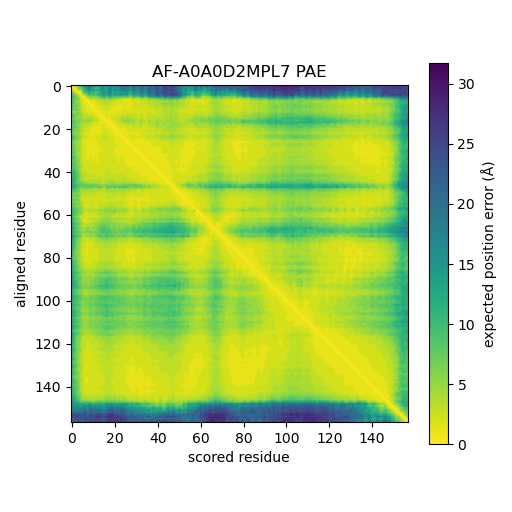TS-HHHHTSPPP-HHHHHHHHHHHHHHHHHHHHHHHHHHHHHHHHT--------

pLDDT: mean 90.59, std 12.04, range [39.97, 98.06]